Protein AF-A0A960WQP7-F1 (afdb_monomer_lite)

pLDDT: mean 88.57, std 11.86, range [48.47, 97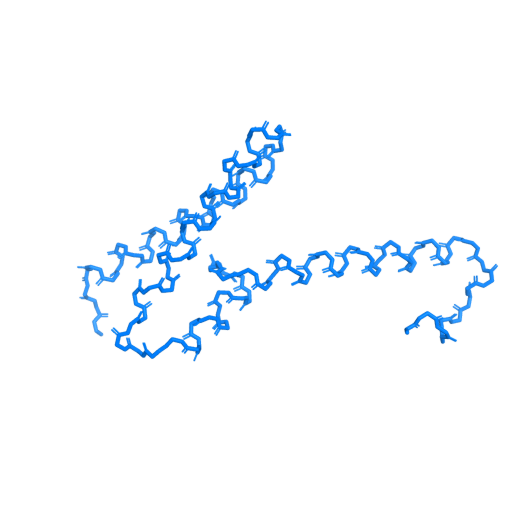.5]

Radius of gyration: 18.48 Å; chains: 1; bounding box: 40×30×51 Å

Secondary structure (DSSP, 8-state):
-GGG-TTTTSHHHHHHHHHHHHHHHHHHHHHTSS-TTSHHHHHHHHHS-GGGTTHHHHHHHHHHHHHHHHHHHTT-HHHHHHHHHHHHHHHHHHHHHTT---

Sequence (102 aa):
LLLFTPGMNNPWVAFFVAQMQWVNIGWAIFNLLPILPLDGGHIFEGFVPDRHRSIVPKVGFILALIIAVLGFVGGSFFMAAMFGMMAHGNW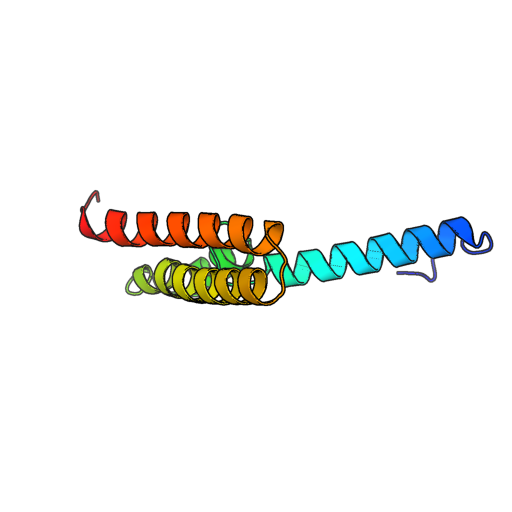QRIQGMGRGTW

Structure (mmCIF, N/CA/C/O backbone):
data_AF-A0A960WQP7-F1
#
_entry.id   AF-A0A960WQP7-F1
#
loop_
_atom_site.group_PDB
_atom_site.id
_atom_site.type_symbol
_atom_site.label_atom_id
_atom_site.label_alt_id
_atom_site.label_comp_id
_atom_site.label_asym_id
_atom_site.label_entity_id
_atom_site.label_seq_id
_atom_site.pdbx_PDB_ins_code
_atom_site.Cartn_x
_atom_site.Cartn_y
_atom_site.Cartn_z
_atom_site.occupancy
_atom_site.B_iso_or_equiv
_atom_site.auth_seq_id
_atom_site.auth_comp_id
_atom_site.auth_asym_id
_atom_site.auth_atom_id
_atom_site.pdbx_PDB_model_num
ATOM 1 N N . LEU A 1 1 ? 1.039 -17.767 -20.732 1.00 55.34 1 LEU A N 1
ATOM 2 C CA . LEU A 1 1 ? 0.517 -16.556 -21.405 1.00 55.34 1 LEU A CA 1
ATOM 3 C C . LEU A 1 1 ? 1.366 -16.129 -22.607 1.00 55.34 1 LEU A C 1
ATOM 5 O O . LEU A 1 1 ? 0.784 -15.820 -23.629 1.00 55.34 1 LEU A O 1
ATOM 9 N N . LEU A 1 2 ? 2.705 -16.172 -22.533 1.00 58.31 2 LEU A N 1
ATOM 10 C CA . LEU A 1 2 ? 3.584 -15.771 -23.647 1.00 58.31 2 LEU A CA 1
ATOM 11 C C . LEU A 1 2 ? 3.526 -16.702 -24.878 1.00 58.31 2 LEU A C 1
ATOM 13 O O . LEU A 1 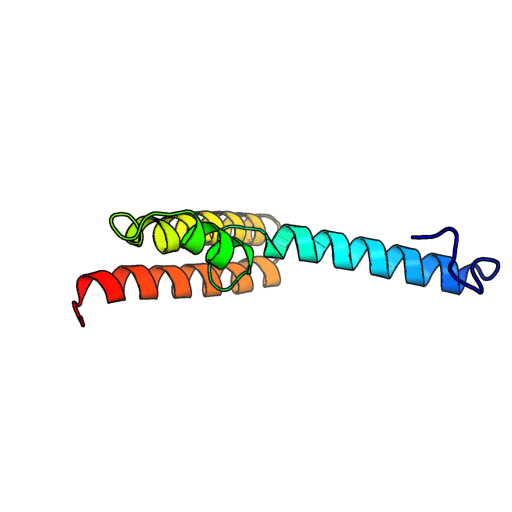2 ? 3.698 -16.242 -25.989 1.00 58.31 2 LEU A O 1
ATOM 17 N N . LEU A 1 3 ? 3.208 -17.990 -24.729 1.00 60.00 3 LEU A N 1
ATOM 18 C CA . LEU A 1 3 ? 3.244 -18.959 -25.842 1.00 60.00 3 LEU A CA 1
ATOM 19 C C . LEU A 1 3 ? 2.219 -18.724 -26.976 1.00 60.00 3 LEU A C 1
ATOM 21 O O . LEU A 1 3 ? 2.307 -19.392 -28.000 1.00 60.00 3 LEU A O 1
ATOM 25 N N . PHE A 1 4 ? 1.263 -17.803 -26.815 1.00 61.12 4 PHE A N 1
ATOM 26 C CA . PHE A 1 4 ? 0.161 -17.598 -27.768 1.00 61.12 4 PHE A CA 1
ATOM 27 C C . PHE A 1 4 ? 0.055 -16.168 -28.309 1.00 61.12 4 PHE A C 1
ATOM 29 O O . PHE A 1 4 ? -0.918 -15.861 -28.993 1.00 61.12 4 PHE A O 1
ATOM 36 N N . THR A 1 5 ? 1.019 -15.286 -28.026 1.00 64.62 5 THR A N 1
ATOM 37 C CA . THR A 1 5 ? 0.949 -13.887 -28.472 1.00 64.62 5 THR A CA 1
ATOM 38 C C . THR A 1 5 ? 1.450 -13.757 -29.918 1.00 64.62 5 THR A C 1
ATOM 40 O O . THR A 1 5 ? 2.648 -13.942 -30.165 1.00 64.62 5 THR A O 1
ATOM 43 N N . PRO A 1 6 ? 0.587 -13.420 -30.898 1.00 66.06 6 PRO A N 1
ATOM 44 C CA . PRO A 1 6 ? 1.023 -13.199 -32.274 1.00 66.06 6 PRO A CA 1
ATOM 45 C C . PRO A 1 6 ? 2.014 -12.028 -32.324 1.00 66.06 6 PRO A C 1
ATOM 47 O O . PRO A 1 6 ? 1.781 -10.990 -31.709 1.00 66.06 6 PRO A O 1
ATOM 50 N N . GLY A 1 7 ? 3.125 -12.179 -33.049 1.00 69.00 7 GLY A N 1
ATOM 51 C CA . GLY A 1 7 ? 4.119 -11.110 -33.210 1.00 69.00 7 GLY A CA 1
ATOM 52 C C . GLY A 1 7 ? 5.288 -11.123 -32.219 1.00 69.00 7 GLY A C 1
ATOM 53 O O . GLY A 1 7 ? 6.107 -10.212 -32.270 1.00 69.00 7 GLY A O 1
ATOM 54 N N . MET A 1 8 ? 5.440 -12.161 -31.385 1.00 67.88 8 MET A N 1
ATOM 55 C CA . MET A 1 8 ? 6.617 -12.333 -30.509 1.00 67.88 8 MET A CA 1
ATOM 56 C C . MET A 1 8 ? 7.966 -12.393 -31.236 1.00 67.88 8 MET A C 1
ATOM 58 O O . MET A 1 8 ? 9.000 -12.133 -30.627 1.00 67.88 8 MET A O 1
ATOM 62 N N . ASN A 1 9 ? 7.960 -12.692 -32.535 1.00 78.31 9 ASN A N 1
ATOM 63 C CA . ASN A 1 9 ? 9.158 -12.623 -33.373 1.00 78.31 9 ASN A CA 1
ATOM 64 C C . ASN A 1 9 ? 9.687 -11.182 -33.505 1.00 78.31 9 ASN A C 1
ATOM 66 O O . ASN A 1 9 ? 10.843 -10.987 -33.870 1.00 78.31 9 ASN A O 1
ATOM 70 N N . ASN A 1 10 ? 8.857 -10.169 -33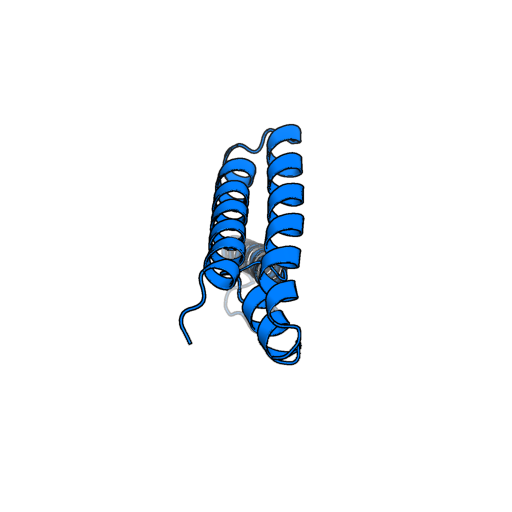.219 1.00 86.12 10 ASN A N 1
ATOM 71 C CA . ASN A 1 10 ? 9.278 -8.777 -33.160 1.00 86.12 10 ASN A CA 1
ATOM 72 C C . ASN A 1 10 ? 9.787 -8.445 -31.740 1.00 86.12 10 ASN A C 1
ATOM 74 O O . ASN A 1 10 ? 9.001 -8.495 -30.785 1.00 86.12 10 ASN A O 1
ATOM 78 N N . PRO A 1 11 ? 11.066 -8.053 -31.583 1.00 85.81 11 PRO A N 1
ATOM 79 C CA . PRO A 1 11 ? 11.665 -7.793 -30.273 1.00 85.81 11 PRO A CA 1
ATOM 80 C C . PRO A 1 11 ? 10.949 -6.683 -29.490 1.00 85.81 11 PRO A C 1
ATOM 82 O O . PRO A 1 11 ? 10.888 -6.741 -28.263 1.00 85.81 11 PRO A O 1
ATOM 85 N N . TRP A 1 12 ? 10.342 -5.710 -30.175 1.00 88.00 12 TRP A N 1
ATOM 86 C CA . TRP A 1 12 ? 9.591 -4.628 -29.535 1.00 88.00 12 TRP A CA 1
ATOM 87 C C . TRP A 1 12 ? 8.273 -5.109 -28.931 1.00 88.00 12 TRP A C 1
ATOM 89 O O . TRP A 1 12 ? 7.916 -4.701 -27.827 1.00 88.00 12 TRP A O 1
ATOM 99 N N . VAL A 1 13 ? 7.572 -6.013 -29.620 1.00 87.75 13 VAL A N 1
ATOM 100 C CA . VAL A 1 13 ? 6.323 -6.609 -29.122 1.00 87.75 13 VAL A CA 1
ATOM 101 C C . VAL A 1 13 ? 6.620 -7.498 -27.919 1.00 87.75 13 VAL A C 1
ATOM 103 O O . VAL A 1 13 ? 5.939 -7.399 -26.901 1.00 87.75 13 VAL A O 1
ATOM 106 N N . ALA A 1 14 ? 7.673 -8.315 -27.999 1.00 85.75 14 ALA A N 1
ATOM 107 C CA . ALA A 1 14 ? 8.102 -9.151 -26.882 1.00 85.75 14 ALA A CA 1
ATOM 108 C C . ALA A 1 14 ? 8.479 -8.309 -25.649 1.00 85.75 14 ALA A C 1
ATOM 110 O O . ALA A 1 14 ? 8.020 -8.605 -24.544 1.00 85.75 14 ALA A O 1
ATOM 111 N N . PHE A 1 15 ? 9.247 -7.229 -25.837 1.00 88.62 15 PHE A N 1
ATOM 112 C CA . PHE A 1 15 ? 9.593 -6.305 -24.756 1.00 88.62 15 PHE A CA 1
ATOM 113 C C . PHE A 1 15 ? 8.348 -5.653 -24.145 1.00 88.62 15 PHE A C 1
ATOM 115 O O . PHE A 1 15 ? 8.180 -5.679 -22.928 1.00 88.62 15 PHE A O 1
ATOM 122 N N . PHE A 1 16 ? 7.446 -5.125 -24.974 1.00 90.12 16 PHE A N 1
ATOM 123 C CA . PHE A 1 16 ? 6.213 -4.490 -24.511 1.00 90.12 16 PHE A CA 1
ATOM 124 C C . PHE A 1 16 ? 5.347 -5.442 -23.674 1.00 90.12 16 PHE A C 1
ATOM 126 O O . PHE A 1 16 ? 4.917 -5.084 -22.578 1.00 90.12 16 PHE A O 1
ATOM 133 N N . VAL A 1 17 ? 5.134 -6.672 -24.150 1.00 89.25 17 VAL A N 1
ATOM 134 C CA . VAL A 1 17 ? 4.342 -7.682 -23.431 1.00 89.25 17 VAL A CA 1
ATOM 135 C C . VAL A 1 17 ? 5.015 -8.071 -22.115 1.00 89.25 17 VAL A C 1
ATOM 137 O O . VAL A 1 17 ? 4.334 -8.183 -21.096 1.00 89.25 17 VAL A O 1
ATOM 140 N N . ALA A 1 18 ? 6.343 -8.221 -22.103 1.00 87.69 18 ALA A N 1
ATOM 141 C CA . ALA A 1 18 ? 7.088 -8.500 -20.879 1.00 87.69 18 ALA A CA 1
ATOM 142 C C . ALA A 1 18 ? 6.948 -7.363 -19.852 1.00 87.69 18 ALA A C 1
ATOM 144 O O . ALA A 1 18 ? 6.684 -7.631 -18.679 1.00 87.69 18 ALA A O 1
ATOM 145 N N . GLN A 1 19 ? 7.053 -6.101 -20.287 1.00 91.25 19 GLN A N 1
ATOM 146 C CA . GLN A 1 19 ? 6.855 -4.938 -19.416 1.00 91.25 19 GLN A CA 1
ATOM 147 C C . GLN A 1 19 ? 5.419 -4.859 -18.890 1.00 91.25 19 GLN A C 1
ATOM 149 O O . GLN A 1 19 ? 5.216 -4.689 -17.690 1.00 91.25 19 GLN A O 1
ATOM 154 N N . MET A 1 20 ? 4.417 -5.045 -19.754 1.00 90.94 20 MET A N 1
ATOM 155 C CA . MET A 1 20 ? 3.008 -5.079 -19.349 1.00 90.94 20 MET A CA 1
ATOM 156 C C . MET A 1 20 ? 2.754 -6.172 -18.312 1.00 90.94 20 MET A C 1
ATOM 158 O O . MET A 1 20 ? 2.110 -5.911 -17.298 1.00 90.94 20 MET A O 1
ATOM 162 N N . GLN A 1 21 ? 3.269 -7.381 -18.535 1.00 90.88 21 GLN A N 1
ATOM 163 C CA . GLN A 1 21 ? 3.107 -8.488 -17.598 1.00 90.88 21 GLN A CA 1
ATOM 164 C C . GLN A 1 21 ? 3.761 -8.168 -16.248 1.00 90.88 21 GLN A C 1
ATOM 166 O O . GLN A 1 21 ? 3.128 -8.349 -15.210 1.00 90.88 21 GLN A O 1
ATOM 171 N N . TRP A 1 22 ? 4.994 -7.655 -16.255 1.00 90.06 22 TRP A N 1
ATOM 172 C CA . TRP A 1 22 ? 5.708 -7.281 -15.034 1.00 90.06 22 TRP A CA 1
ATOM 173 C C . TRP A 1 22 ? 4.960 -6.211 -14.230 1.00 90.06 22 TRP A C 1
ATOM 175 O O . TRP A 1 22 ? 4.715 -6.389 -13.037 1.00 90.06 22 TRP A O 1
ATOM 185 N N . VAL A 1 23 ? 4.533 -5.136 -14.897 1.00 93.81 23 VAL A N 1
ATOM 186 C CA . VAL A 1 23 ? 3.812 -4.025 -14.264 1.00 93.81 23 VAL A CA 1
ATOM 187 C C . VAL A 1 23 ? 2.470 -4.491 -13.696 1.00 93.81 23 VAL A C 1
ATOM 189 O O . VAL A 1 23 ? 2.160 -4.174 -12.551 1.00 93.81 23 VAL A O 1
ATOM 192 N N . ASN A 1 24 ? 1.694 -5.286 -14.441 1.00 93.44 24 ASN A N 1
ATOM 193 C CA . ASN A 1 24 ? 0.400 -5.788 -13.964 1.00 93.44 24 ASN A CA 1
ATOM 194 C C . ASN A 1 24 ? 0.541 -6.738 -12.771 1.00 93.44 24 ASN A C 1
ATOM 196 O O . ASN A 1 24 ? -0.231 -6.629 -11.825 1.00 93.44 24 ASN A O 1
ATOM 200 N N . ILE A 1 25 ? 1.526 -7.642 -12.783 1.00 93.50 25 ILE A N 1
ATOM 201 C CA . ILE A 1 25 ? 1.773 -8.538 -11.643 1.00 93.50 25 ILE A CA 1
ATOM 202 C C . ILE A 1 25 ? 2.194 -7.724 -10.416 1.00 93.50 25 ILE A C 1
ATOM 204 O O . ILE A 1 25 ? 1.677 -7.960 -9.325 1.00 93.50 25 ILE A O 1
ATOM 208 N N . GLY A 1 26 ? 3.077 -6.736 -10.596 1.00 92.94 26 GLY A N 1
ATOM 209 C CA . GLY A 1 26 ? 3.464 -5.819 -9.526 1.00 92.94 26 GLY A CA 1
ATOM 210 C C . GLY A 1 26 ? 2.249 -5.122 -8.910 1.00 92.94 26 GLY A C 1
ATOM 211 O O . GLY A 1 26 ? 2.031 -5.219 -7.704 1.00 92.94 26 GLY A O 1
ATOM 212 N N . TRP A 1 27 ? 1.409 -4.491 -9.735 1.00 93.06 27 TRP A N 1
ATOM 213 C CA . TRP A 1 27 ? 0.186 -3.828 -9.269 1.00 93.06 27 TRP A CA 1
ATOM 214 C C . TRP A 1 27 ? -0.818 -4.784 -8.629 1.00 93.06 27 TRP A C 1
ATOM 216 O O . TRP A 1 27 ? -1.422 -4.425 -7.623 1.00 93.06 27 TRP A O 1
ATOM 226 N N . ALA A 1 28 ? -0.970 -6.001 -9.153 1.00 94.00 28 ALA A N 1
ATOM 227 C CA . ALA A 1 28 ? -1.841 -7.009 -8.560 1.00 94.00 28 ALA A CA 1
ATOM 228 C C . ALA A 1 28 ? -1.395 -7.370 -7.135 1.00 94.00 28 ALA A C 1
ATOM 230 O O . ALA A 1 28 ? -2.227 -7.444 -6.235 1.00 94.00 28 ALA A O 1
ATOM 231 N N . ILE A 1 29 ? -0.087 -7.524 -6.900 1.00 94.19 29 ILE A N 1
ATOM 232 C CA . ILE A 1 29 ? 0.456 -7.778 -5.556 1.00 94.19 29 ILE A CA 1
ATOM 233 C C . ILE A 1 29 ? 0.183 -6.590 -4.627 1.00 94.19 29 ILE A C 1
ATOM 235 O O . ILE A 1 29 ? -0.276 -6.791 -3.504 1.00 94.19 29 ILE A O 1
ATOM 239 N N . PHE A 1 30 ? 0.414 -5.356 -5.091 1.00 92.38 30 PHE A N 1
ATOM 240 C CA . PHE A 1 30 ? 0.105 -4.161 -4.299 1.00 92.38 30 PHE A CA 1
ATOM 241 C C . PHE A 1 30 ? -1.386 -4.067 -3.959 1.00 92.38 30 PHE A C 1
ATOM 243 O O . PHE A 1 30 ? -1.724 -3.780 -2.814 1.00 92.38 30 PHE A O 1
ATOM 250 N N . ASN A 1 31 ? -2.275 -4.367 -4.908 1.00 94.06 31 ASN A N 1
ATOM 251 C CA . ASN A 1 31 ? -3.720 -4.343 -4.686 1.00 94.06 31 ASN A CA 1
ATOM 252 C C . ASN A 1 31 ? -4.203 -5.412 -3.705 1.00 94.06 31 ASN A C 1
ATOM 254 O O . ASN A 1 31 ? -5.255 -5.226 -3.111 1.00 94.06 31 ASN A O 1
ATOM 258 N N . LEU A 1 32 ? -3.450 -6.490 -3.483 1.00 94.75 32 LEU A N 1
ATOM 259 C CA . LEU A 1 32 ? -3.791 -7.529 -2.506 1.00 94.75 32 LEU A CA 1
ATOM 260 C C . LEU A 1 32 ? -3.365 -7.193 -1.069 1.00 94.75 32 LEU A C 1
ATOM 262 O O . LEU A 1 32 ? -3.660 -7.962 -0.151 1.00 94.75 32 LEU A O 1
ATOM 266 N N . LEU A 1 33 ? -2.704 -6.056 -0.837 1.00 95.56 33 LEU A N 1
ATOM 267 C CA . LEU A 1 33 ? -2.393 -5.608 0.519 1.00 95.56 33 LEU A CA 1
ATOM 268 C C . LEU A 1 33 ? -3.689 -5.318 1.299 1.00 95.56 33 LEU A C 1
ATOM 270 O O . LEU A 1 33 ? -4.599 -4.691 0.750 1.00 95.56 33 LEU A O 1
ATOM 274 N N . PRO A 1 34 ? -3.787 -5.706 2.587 1.00 94.94 34 PRO A N 1
ATOM 275 C CA . PRO A 1 34 ? -4.987 -5.504 3.397 1.00 94.94 34 PRO A CA 1
ATOM 276 C C . PRO A 1 34 ? -5.086 -4.053 3.901 1.00 94.94 34 PRO A C 1
ATOM 278 O O . PRO A 1 34 ? -5.056 -3.776 5.098 1.00 94.94 34 PRO A O 1
ATOM 281 N N . ILE A 1 35 ? -5.171 -3.112 2.959 1.00 95.81 35 ILE A N 1
ATOM 282 C CA . ILE A 1 35 ? -5.246 -1.664 3.161 1.00 95.81 35 ILE A CA 1
ATOM 283 C C . ILE A 1 35 ? -6.459 -1.157 2.392 1.00 95.81 35 ILE A C 1
ATOM 285 O O . ILE A 1 35 ? -6.537 -1.335 1.186 1.00 95.81 35 ILE A O 1
ATOM 289 N N . LEU A 1 36 ? -7.398 -0.476 3.043 1.00 93.56 36 LEU A N 1
ATOM 290 C CA . LEU A 1 36 ? -8.504 0.164 2.323 1.00 93.56 36 LEU A CA 1
ATOM 291 C C . LEU A 1 36 ? -7.998 1.453 1.647 1.00 93.56 36 LEU A C 1
ATOM 293 O O . LEU A 1 36 ? -7.263 2.202 2.295 1.00 93.56 36 LEU A O 1
ATOM 297 N N . PRO A 1 37 ? -8.373 1.766 0.393 1.00 91.75 37 PRO A N 1
ATOM 298 C CA . PRO A 1 37 ? -9.424 1.154 -0.431 1.00 91.75 37 PRO A CA 1
ATOM 299 C C . PRO A 1 37 ? -8.937 0.071 -1.420 1.00 91.75 37 PRO A C 1
ATOM 301 O O . PRO A 1 37 ? -9.621 -0.181 -2.404 1.00 91.75 37 PRO A O 1
ATOM 304 N N . LEU A 1 38 ? -7.760 -0.531 -1.220 1.00 95.00 38 LEU A N 1
ATOM 305 C CA . LEU A 1 38 ? -7.264 -1.595 -2.102 1.00 95.00 38 LEU A CA 1
ATOM 306 C C . LEU A 1 38 ? -8.145 -2.848 -1.998 1.00 95.00 38 LEU A C 1
ATOM 308 O O . LEU A 1 38 ? -8.754 -3.111 -0.954 1.00 95.00 38 LEU A O 1
ATOM 312 N N . ASP A 1 39 ? -8.156 -3.653 -3.062 1.00 95.31 39 ASP A N 1
ATOM 313 C CA . ASP A 1 39 ? -8.962 -4.877 -3.150 1.00 95.31 39 ASP A CA 1
ATOM 314 C C . ASP A 1 39 ? -8.664 -5.849 -1.999 1.00 95.31 39 ASP A C 1
ATOM 316 O O . ASP A 1 39 ? -9.574 -6.424 -1.408 1.00 95.31 39 ASP A O 1
ATOM 320 N N . GLY A 1 40 ? -7.399 -5.972 -1.597 1.00 93.75 40 GLY A N 1
ATOM 321 C CA . GLY A 1 40 ? -6.952 -6.778 -0.464 1.00 93.75 40 GLY A CA 1
ATOM 322 C C . GLY A 1 40 ? -7.537 -6.322 0.870 1.00 93.75 40 GLY A C 1
ATOM 323 O O . GLY A 1 40 ? -7.799 -7.150 1.741 1.00 93.75 40 GLY A O 1
ATOM 324 N N . GLY A 1 41 ? -7.806 -5.022 1.028 1.00 94.31 41 GLY A N 1
ATOM 325 C CA . GLY A 1 41 ? -8.519 -4.480 2.183 1.00 94.31 41 GLY A CA 1
ATOM 326 C C . GLY A 1 41 ? -9.973 -4.950 2.231 1.00 94.31 41 GLY A C 1
ATOM 327 O O . GLY A 1 41 ? -10.448 -5.341 3.295 1.00 94.31 41 GLY A O 1
ATOM 328 N N . HIS A 1 42 ? -10.654 -4.977 1.084 1.00 94.19 42 HIS A N 1
ATOM 329 C CA . HIS A 1 42 ? -12.023 -5.491 0.964 1.00 94.19 42 HIS A CA 1
ATOM 330 C C . HIS A 1 42 ? -12.100 -7.013 1.110 1.00 94.19 42 HIS A C 1
ATOM 332 O O . HIS A 1 42 ? -13.016 -7.530 1.747 1.00 94.19 42 HIS A O 1
ATOM 338 N N . ILE A 1 43 ? -11.109 -7.736 0.586 1.00 94.69 43 ILE A N 1
ATOM 339 C CA . ILE A 1 43 ? -10.972 -9.180 0.797 1.00 94.69 43 ILE A CA 1
ATOM 340 C C . ILE A 1 43 ? -10.795 -9.463 2.291 1.00 94.69 43 ILE A C 1
ATOM 342 O O . ILE A 1 43 ? -11.519 -10.282 2.853 1.00 94.69 43 ILE A O 1
ATOM 346 N N . PHE A 1 44 ? -9.879 -8.753 2.956 1.00 94.56 44 PHE A N 1
ATOM 347 C CA . PHE A 1 44 ? -9.669 -8.894 4.395 1.00 94.56 44 PHE A CA 1
ATOM 348 C C . PHE A 1 44 ? -10.934 -8.557 5.193 1.00 94.56 44 PHE A C 1
ATOM 350 O O . PHE A 1 44 ? -11.266 -9.272 6.134 1.00 94.56 44 PHE A O 1
ATOM 357 N N . GLU A 1 45 ? -11.679 -7.527 4.786 1.00 92.56 45 GLU A N 1
ATOM 358 C CA . GLU A 1 45 ? -12.975 -7.191 5.377 1.00 92.56 45 GLU A CA 1
ATOM 359 C C . GLU A 1 45 ? -13.984 -8.341 5.286 1.00 92.56 45 GLU A C 1
ATOM 361 O O . GLU A 1 45 ? -14.648 -8.630 6.276 1.00 92.56 45 GLU A O 1
ATOM 366 N N . GLY A 1 46 ? -14.058 -9.030 4.143 1.00 91.44 46 GLY A N 1
ATOM 367 C CA . GLY A 1 46 ? -14.940 -10.187 3.959 1.00 91.44 46 GLY A CA 1
ATOM 368 C C . GLY A 1 46 ? -14.533 -11.428 4.762 1.00 91.44 46 GLY A C 1
ATOM 369 O O . GLY A 1 46 ? -15.389 -12.242 5.101 1.00 91.44 46 GLY A O 1
ATOM 370 N N . PHE A 1 47 ? -13.247 -11.579 5.093 1.00 93.50 47 PHE A N 1
ATOM 371 C CA . PHE A 1 47 ? -12.758 -12.680 5.935 1.00 93.50 47 PHE A CA 1
ATOM 372 C C . PHE A 1 47 ? -12.935 -12.427 7.437 1.00 93.50 47 PHE A C 1
ATOM 374 O O . PHE A 1 47 ? -12.950 -13.377 8.224 1.00 93.50 47 PHE A O 1
ATOM 381 N N . VAL A 1 48 ? -13.040 -11.166 7.857 1.00 92.44 48 VAL A N 1
ATOM 382 C CA . VAL A 1 48 ? -13.175 -10.802 9.268 1.00 92.44 48 VAL A CA 1
ATOM 383 C C . VAL A 1 48 ? -14.652 -10.848 9.686 1.00 92.44 48 VAL A C 1
ATOM 385 O O . VAL A 1 48 ? -15.473 -10.158 9.087 1.00 92.44 48 VAL A O 1
ATOM 388 N N . PRO A 1 49 ? -15.017 -11.582 10.757 1.00 89.69 49 PRO A N 1
ATOM 389 C CA . PRO A 1 49 ? -16.383 -11.573 11.279 1.00 89.69 49 PRO A CA 1
ATOM 390 C C . PRO A 1 49 ? -16.822 -10.169 11.710 1.00 89.69 49 PRO A C 1
ATOM 392 O O . PRO A 1 49 ? -16.026 -9.432 12.297 1.00 89.69 49 PRO A O 1
ATOM 395 N N . ASP A 1 50 ? -18.106 -9.832 11.545 1.00 86.62 50 ASP A N 1
ATOM 396 C CA . ASP A 1 50 ? -18.642 -8.490 11.845 1.00 86.62 50 ASP A CA 1
ATOM 397 C C . ASP A 1 50 ? -18.294 -7.986 13.256 1.00 86.62 50 ASP A C 1
ATOM 399 O O . ASP A 1 50 ? -17.971 -6.813 13.447 1.00 86.62 50 ASP A O 1
ATOM 403 N N . ARG A 1 51 ? -18.246 -8.890 14.246 1.00 86.38 51 ARG A N 1
ATOM 404 C CA . ARG A 1 51 ? -17.846 -8.581 15.632 1.00 86.38 51 ARG A CA 1
ATOM 405 C C . ARG A 1 51 ? -16.456 -7.939 15.737 1.00 86.38 51 ARG A C 1
ATOM 407 O O . ARG A 1 51 ? -16.189 -7.188 16.673 1.00 86.38 51 ARG A O 1
ATOM 414 N N . HIS A 1 52 ? -15.569 -8.236 14.792 1.00 88.56 52 HIS A N 1
ATOM 415 C CA . HIS A 1 52 ? -14.181 -7.786 14.764 1.00 88.56 52 HIS A CA 1
ATOM 416 C C . HIS A 1 52 ? -13.882 -6.823 13.615 1.00 88.56 52 HIS A C 1
ATOM 418 O O . HIS A 1 52 ? -12.722 -6.475 13.419 1.00 88.56 52 HIS A O 1
ATOM 424 N N . ARG A 1 53 ? -14.895 -6.314 12.903 1.00 87.00 53 ARG A N 1
ATOM 425 C CA . ARG A 1 53 ? -14.720 -5.452 11.718 1.00 87.00 53 ARG A CA 1
ATOM 426 C C . ARG A 1 53 ? -13.885 -4.191 11.971 1.00 87.00 53 ARG A C 1
ATOM 428 O O . ARG A 1 53 ? -13.239 -3.675 11.065 1.00 87.00 53 ARG A O 1
ATOM 435 N N . SER A 1 54 ? -13.796 -3.745 13.227 1.00 88.69 54 SER A N 1
ATOM 436 C CA . SER A 1 54 ? -12.905 -2.650 13.636 1.00 88.69 54 SER A CA 1
ATOM 437 C C . SER A 1 54 ? -11.406 -2.940 13.471 1.00 88.69 54 SER A C 1
ATOM 439 O O . SER A 1 54 ? -10.609 -2.001 13.496 1.00 88.69 54 SER A O 1
ATOM 441 N N . ILE A 1 55 ? -10.997 -4.203 13.295 1.00 92.69 55 ILE A N 1
ATOM 442 C CA . ILE A 1 55 ? -9.599 -4.580 13.038 1.00 92.69 55 ILE A CA 1
ATOM 443 C C . ILE A 1 55 ? -9.160 -4.232 11.613 1.00 92.69 55 ILE A C 1
ATOM 445 O O . ILE A 1 55 ? -7.996 -3.904 11.402 1.00 92.69 55 ILE A O 1
ATOM 449 N N . VAL A 1 56 ? -10.089 -4.237 10.654 1.00 93.81 56 VAL A N 1
ATOM 450 C CA . VAL A 1 56 ? -9.818 -4.033 9.224 1.00 93.81 56 VAL A CA 1
ATOM 451 C C . VAL A 1 56 ? -9.145 -2.682 8.965 1.00 93.81 56 VAL A C 1
ATOM 453 O O . VAL A 1 56 ? -8.014 -2.673 8.473 1.00 93.81 56 VAL A O 1
ATOM 456 N N . PRO A 1 57 ? -9.734 -1.532 9.357 1.00 93.88 57 PRO A N 1
ATOM 457 C CA . PRO A 1 57 ? -9.079 -0.249 9.132 1.00 93.88 57 PRO A CA 1
ATOM 458 C C . PRO A 1 57 ? -7.852 -0.045 10.034 1.00 93.88 57 PRO A C 1
ATOM 460 O O . PRO A 1 57 ? -6.969 0.727 9.682 1.00 93.88 57 PRO A O 1
ATOM 463 N N . LYS A 1 58 ? -7.732 -0.747 11.172 1.00 94.75 58 LYS A N 1
ATOM 464 C CA . LYS A 1 58 ? -6.524 -0.685 12.019 1.00 94.75 58 LYS A CA 1
ATOM 465 C C . LYS A 1 58 ? -5.325 -1.333 11.333 1.00 94.75 58 LYS A C 1
ATOM 467 O O . LYS A 1 58 ? -4.256 -0.731 11.287 1.00 94.75 58 LYS A O 1
ATOM 472 N N . VAL A 1 59 ? -5.515 -2.527 10.773 1.00 95.50 59 VAL A N 1
ATOM 473 C CA . VAL A 1 59 ? -4.484 -3.233 9.999 1.00 95.50 59 VAL A CA 1
ATOM 474 C C . VAL A 1 59 ? -4.103 -2.416 8.768 1.00 95.50 59 VAL A C 1
ATOM 476 O O . VAL A 1 59 ? -2.916 -2.168 8.550 1.00 95.50 59 VAL A O 1
ATOM 479 N N . GLY A 1 60 ? -5.100 -1.910 8.034 1.00 95.50 60 GLY A N 1
ATOM 480 C CA . GLY A 1 60 ? -4.870 -1.059 6.869 1.00 95.50 60 GLY A CA 1
ATOM 481 C C . GLY A 1 60 ? -4.110 0.225 7.200 1.00 95.50 60 GLY A C 1
ATOM 482 O O . GLY A 1 60 ? -3.178 0.583 6.484 1.00 95.50 60 GLY A O 1
ATOM 483 N N . PHE A 1 61 ? -4.439 0.884 8.315 1.00 96.69 61 PHE A N 1
ATOM 484 C CA . PHE A 1 61 ? -3.713 2.060 8.798 1.00 96.69 61 PHE A CA 1
ATOM 485 C C . PHE A 1 61 ? -2.244 1.751 9.096 1.00 96.69 61 PHE A C 1
ATOM 487 O O . PHE A 1 61 ? -1.365 2.449 8.595 1.00 96.69 61 PHE A O 1
ATOM 494 N N . ILE A 1 62 ? -1.977 0.708 9.890 1.00 97.00 62 ILE A N 1
ATOM 495 C CA . ILE A 1 62 ? -0.615 0.351 10.309 1.00 97.00 62 ILE A CA 1
ATOM 496 C C . ILE A 1 62 ? 0.241 -0.004 9.091 1.00 97.00 62 ILE A C 1
ATOM 498 O O . ILE A 1 62 ? 1.345 0.516 8.946 1.00 97.00 62 ILE A O 1
ATOM 502 N N . LEU A 1 63 ? -0.273 -0.844 8.189 1.00 96.69 63 LEU A N 1
ATOM 503 C CA . LEU A 1 63 ? 0.460 -1.242 6.988 1.00 96.69 63 LEU A CA 1
ATOM 504 C C . LEU A 1 63 ? 0.711 -0.063 6.047 1.00 96.69 63 LEU A C 1
ATOM 506 O O . LEU A 1 63 ? 1.838 0.115 5.589 1.00 96.69 63 LEU A O 1
ATOM 510 N N . ALA A 1 64 ? -0.301 0.771 5.796 1.00 96.44 64 ALA A N 1
ATOM 511 C CA . ALA A 1 64 ? -0.134 1.960 4.967 1.00 96.44 64 ALA A CA 1
ATOM 512 C C . ALA A 1 64 ? 0.884 2.937 5.572 1.00 96.44 64 ALA A C 1
ATOM 514 O O . ALA A 1 64 ? 1.717 3.478 4.849 1.00 96.44 64 ALA A O 1
ATOM 515 N N . LEU A 1 65 ? 0.879 3.117 6.896 1.00 97.50 65 LEU A N 1
ATOM 516 C CA . LEU A 1 65 ? 1.848 3.968 7.582 1.00 97.50 65 LEU A CA 1
ATOM 517 C C . LEU A 1 65 ? 3.278 3.426 7.453 1.00 97.50 65 LEU A C 1
ATOM 519 O O . LEU A 1 65 ? 4.188 4.194 7.146 1.00 97.50 65 LEU A O 1
ATOM 523 N N . ILE A 1 66 ? 3.481 2.115 7.630 1.00 97.44 66 ILE A N 1
ATOM 524 C CA . ILE A 1 66 ? 4.794 1.476 7.445 1.00 97.44 66 ILE A CA 1
ATOM 525 C C . ILE A 1 66 ? 5.299 1.714 6.019 1.00 97.44 66 ILE A C 1
ATOM 527 O O . ILE A 1 66 ? 6.429 2.164 5.838 1.00 97.44 66 ILE A O 1
ATOM 531 N N . ILE A 1 67 ? 4.463 1.471 5.007 1.00 96.31 67 ILE A N 1
ATOM 532 C CA . ILE A 1 67 ? 4.855 1.657 3.604 1.00 96.31 67 ILE A CA 1
ATOM 533 C C . ILE A 1 67 ? 5.133 3.134 3.302 1.00 96.31 67 ILE A C 1
ATOM 535 O O . ILE A 1 67 ? 6.095 3.437 2.599 1.00 96.31 67 ILE A O 1
ATOM 539 N N . ALA A 1 68 ? 4.353 4.061 3.862 1.00 96.88 68 ALA A N 1
ATOM 540 C CA . ALA A 1 68 ? 4.591 5.492 3.702 1.00 96.88 68 ALA A CA 1
ATOM 541 C C . ALA A 1 68 ? 5.957 5.912 4.273 1.00 96.88 68 ALA A C 1
ATOM 543 O O . ALA A 1 68 ? 6.706 6.634 3.613 1.00 96.88 68 ALA A O 1
ATOM 544 N N . VAL A 1 69 ? 6.311 5.417 5.466 1.00 97.44 69 VAL A N 1
ATOM 545 C CA . VAL A 1 69 ? 7.616 5.671 6.099 1.00 97.44 69 VAL A CA 1
ATOM 546 C C . VAL A 1 69 ? 8.750 5.060 5.279 1.00 97.44 69 VAL A C 1
ATOM 548 O O . VAL A 1 69 ? 9.742 5.738 5.021 1.00 97.44 69 VAL A O 1
ATOM 551 N N . LEU A 1 70 ? 8.601 3.816 4.814 1.00 96.75 70 LEU A N 1
ATOM 552 C CA . LEU A 1 70 ? 9.593 3.173 3.946 1.00 96.75 70 LEU A CA 1
ATOM 553 C C . LEU A 1 70 ? 9.777 3.942 2.631 1.00 96.75 70 LEU A C 1
ATOM 555 O O . LEU A 1 70 ? 10.909 4.149 2.199 1.00 96.75 70 LEU A O 1
ATOM 559 N N . GLY A 1 71 ? 8.684 4.413 2.024 1.00 95.88 71 GLY A N 1
ATOM 560 C CA . GLY A 1 71 ? 8.718 5.254 0.829 1.00 95.88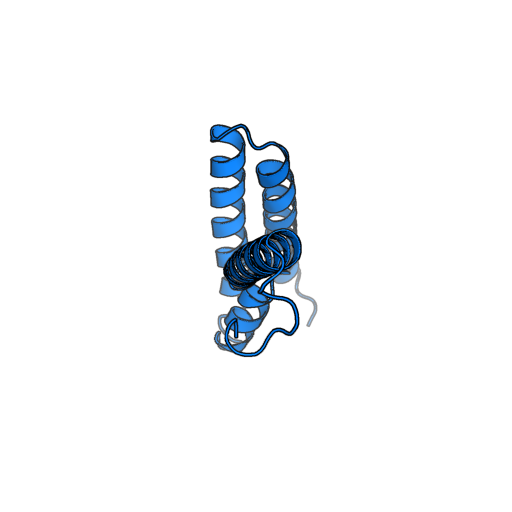 71 GLY A CA 1
ATOM 561 C C . GLY A 1 71 ? 9.460 6.567 1.070 1.00 95.88 71 GLY A C 1
ATOM 562 O O . GLY A 1 71 ? 10.279 6.966 0.246 1.00 95.88 71 GLY A O 1
ATOM 563 N N . PHE A 1 72 ? 9.237 7.201 2.223 1.00 96.25 72 PHE A N 1
ATOM 564 C CA . PHE A 1 72 ? 9.917 8.438 2.601 1.00 96.25 72 PHE A CA 1
ATOM 565 C C . PHE A 1 72 ? 11.421 8.227 2.818 1.00 96.25 72 PHE A C 1
ATOM 567 O O . PHE A 1 72 ? 12.229 8.949 2.238 1.00 96.25 72 PHE A O 1
ATOM 574 N N . VAL A 1 73 ? 11.804 7.200 3.587 1.00 96.81 73 VAL A N 1
ATOM 575 C CA . VAL A 1 73 ? 13.215 6.853 3.846 1.00 96.81 73 VAL A CA 1
ATOM 576 C C . VAL A 1 73 ? 13.931 6.429 2.560 1.00 96.81 73 VAL A C 1
ATOM 578 O O . VAL A 1 73 ? 15.093 6.770 2.361 1.00 96.81 73 VAL A O 1
ATOM 581 N N . GLY A 1 74 ? 13.235 5.735 1.657 1.00 95.00 74 GLY A N 1
ATOM 582 C CA . GLY A 1 74 ? 13.751 5.350 0.342 1.00 95.00 74 GLY A CA 1
ATOM 583 C C . GLY A 1 74 ? 13.806 6.485 -0.690 1.00 95.00 74 GLY A C 1
ATOM 584 O O . GLY A 1 74 ? 14.187 6.233 -1.829 1.00 95.00 74 GLY A O 1
ATOM 585 N N . GLY A 1 75 ? 13.404 7.713 -0.338 1.00 95.69 75 GLY A N 1
ATOM 586 C CA . GLY A 1 75 ? 13.411 8.873 -1.240 1.00 95.69 75 GLY A CA 1
ATOM 587 C C . GLY A 1 75 ? 12.262 8.914 -2.258 1.00 95.69 75 GLY A C 1
ATOM 588 O O . GLY A 1 75 ? 12.222 9.795 -3.116 1.00 95.69 75 GLY A O 1
ATOM 589 N N . SER A 1 76 ? 11.296 7.997 -2.170 1.00 95.31 76 SER A N 1
ATOM 590 C CA . SER A 1 76 ? 10.113 7.968 -3.032 1.00 95.31 76 SER A CA 1
ATOM 591 C C . SER A 1 76 ? 8.986 8.804 -2.429 1.00 95.31 76 SER A C 1
ATOM 593 O O . SER A 1 76 ? 8.083 8.296 -1.757 1.00 95.31 76 SER A O 1
ATOM 595 N N . PHE A 1 77 ? 9.018 10.111 -2.705 1.00 94.75 77 PHE A N 1
ATOM 596 C CA . PHE A 1 77 ? 7.971 11.040 -2.266 1.00 94.75 77 PHE A CA 1
ATOM 597 C C . PHE A 1 77 ? 6.573 10.595 -2.719 1.00 94.75 77 PHE A C 1
ATOM 599 O O . PHE A 1 77 ? 5.618 10.673 -1.950 1.00 94.75 77 PHE A O 1
ATOM 606 N N . PHE A 1 78 ? 6.455 10.071 -3.943 1.00 95.00 78 PHE A N 1
ATOM 607 C CA . PHE A 1 78 ? 5.183 9.583 -4.474 1.00 95.00 78 PHE A CA 1
ATOM 608 C C . PHE A 1 78 ? 4.606 8.433 -3.634 1.00 95.00 78 PHE A C 1
ATOM 610 O O . PHE A 1 78 ? 3.440 8.492 -3.246 1.00 95.00 78 PHE A O 1
ATOM 617 N N . MET A 1 79 ? 5.416 7.420 -3.296 1.00 93.94 79 MET A N 1
ATOM 618 C CA . MET A 1 79 ? 4.957 6.320 -2.436 1.00 93.94 79 MET A CA 1
ATOM 619 C C . MET A 1 79 ? 4.596 6.818 -1.037 1.00 93.94 79 MET A C 1
ATOM 621 O O . MET A 1 79 ? 3.549 6.441 -0.512 1.00 93.94 79 MET A O 1
ATOM 625 N N . ALA A 1 80 ? 5.429 7.689 -0.461 1.00 96.19 80 ALA A N 1
ATOM 626 C CA . ALA A 1 80 ? 5.180 8.267 0.855 1.00 96.19 80 ALA A CA 1
ATOM 627 C C . ALA A 1 80 ? 3.835 9.007 0.905 1.00 96.19 80 ALA A C 1
ATOM 629 O O . ALA A 1 80 ? 3.022 8.765 1.796 1.00 96.19 80 ALA A O 1
ATOM 630 N N . ALA A 1 81 ? 3.570 9.860 -0.087 1.00 97.12 81 ALA A N 1
ATOM 631 C CA . ALA A 1 81 ? 2.330 10.619 -0.178 1.00 97.12 81 ALA A CA 1
ATOM 632 C C . ALA A 1 81 ? 1.115 9.709 -0.415 1.00 97.12 81 ALA A C 1
ATOM 634 O O . ALA A 1 81 ? 0.107 9.832 0.281 1.00 97.12 81 ALA A O 1
ATOM 635 N N . MET A 1 82 ? 1.211 8.768 -1.360 1.00 95.81 82 MET A N 1
ATOM 636 C CA . MET A 1 82 ? 0.107 7.873 -1.714 1.00 95.81 82 MET A CA 1
ATOM 637 C C . MET A 1 82 ? -0.323 7.004 -0.526 1.00 95.81 8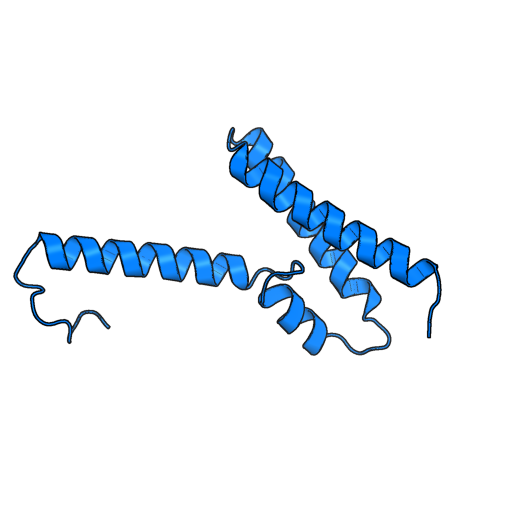2 MET A C 1
ATOM 639 O O . MET A 1 82 ? -1.496 7.006 -0.145 1.00 95.81 82 MET A O 1
ATOM 643 N N . PHE A 1 83 ? 0.624 6.308 0.106 1.00 96.12 83 PHE A N 1
ATOM 644 C CA . PHE A 1 83 ? 0.322 5.459 1.258 1.00 96.12 83 PHE A CA 1
ATOM 645 C C . PHE A 1 83 ? 0.017 6.275 2.519 1.00 96.12 83 PHE A C 1
ATOM 647 O O . PHE A 1 83 ? -0.805 5.850 3.327 1.00 96.12 83 PHE A O 1
ATOM 654 N N . GLY A 1 84 ? 0.577 7.480 2.659 1.00 96.88 84 GLY A N 1
ATOM 655 C CA . GLY A 1 84 ? 0.208 8.413 3.724 1.00 96.88 84 GLY A CA 1
ATOM 656 C C . GLY A 1 84 ? -1.264 8.833 3.647 1.00 96.88 84 GLY A C 1
ATOM 657 O O . GLY A 1 84 ? -1.969 8.819 4.658 1.00 96.88 84 GLY A O 1
ATOM 658 N N . MET A 1 85 ? -1.771 9.120 2.442 1.00 96.62 85 MET A N 1
ATOM 659 C CA . MET A 1 85 ? -3.195 9.407 2.231 1.00 96.62 85 MET A CA 1
ATOM 660 C C . MET A 1 85 ? -4.082 8.190 2.521 1.00 96.62 85 MET A C 1
ATOM 662 O O . MET A 1 85 ? -5.128 8.334 3.156 1.00 96.62 85 MET A O 1
ATOM 666 N N . MET A 1 86 ? -3.665 6.984 2.119 1.00 96.19 86 MET A N 1
ATOM 667 C CA . MET A 1 86 ? -4.395 5.750 2.444 1.00 96.19 86 MET A CA 1
ATOM 668 C C . MET A 1 86 ? -4.414 5.477 3.953 1.00 96.19 86 MET A C 1
ATOM 670 O O . MET A 1 86 ? -5.457 5.107 4.500 1.00 96.19 86 MET A O 1
ATOM 674 N N . ALA A 1 87 ? -3.301 5.717 4.653 1.00 96.56 87 ALA A N 1
ATOM 675 C CA . ALA A 1 87 ? -3.240 5.635 6.108 1.00 96.56 87 ALA A CA 1
ATOM 676 C C . ALA A 1 87 ? -4.245 6.612 6.733 1.00 96.56 87 ALA A C 1
ATOM 678 O O . ALA A 1 87 ? -5.098 6.208 7.521 1.00 96.56 87 ALA A O 1
ATOM 679 N N . HIS A 1 88 ? -4.237 7.875 6.308 1.00 96.12 88 HIS A N 1
ATOM 680 C CA . HIS A 1 88 ? -5.205 8.861 6.780 1.00 96.12 88 HIS A CA 1
ATOM 681 C C . HIS A 1 88 ? -6.665 8.430 6.532 1.00 96.12 88 HIS A C 1
ATOM 683 O O . HIS A 1 88 ? -7.495 8.538 7.434 1.00 96.12 88 HIS A O 1
ATOM 689 N N . GLY A 1 89 ? -6.980 7.855 5.366 1.00 94.69 89 GLY A N 1
ATOM 690 C CA . GLY A 1 89 ? -8.315 7.318 5.075 1.00 94.69 89 GLY A CA 1
ATOM 691 C C . GLY A 1 89 ? -8.732 6.172 6.008 1.00 94.69 89 GLY A C 1
ATOM 692 O O . GLY A 1 89 ? -9.865 6.135 6.488 1.00 94.69 89 GLY A O 1
ATOM 693 N N . ASN A 1 90 ? -7.813 5.262 6.338 1.00 94.12 90 ASN A N 1
ATOM 694 C CA . ASN A 1 90 ? -8.069 4.204 7.320 1.00 94.12 90 ASN A CA 1
ATOM 695 C C . ASN A 1 90 ? -8.245 4.776 8.736 1.00 94.12 90 ASN A C 1
ATOM 697 O O . ASN A 1 90 ? -9.149 4.364 9.462 1.00 94.12 90 ASN A O 1
ATOM 701 N N . TRP A 1 91 ? -7.454 5.785 9.105 1.00 94.06 91 TRP A N 1
ATOM 702 C CA . TRP A 1 91 ? -7.573 6.493 10.382 1.00 94.06 91 TRP A CA 1
ATOM 703 C C . TRP A 1 91 ? -8.931 7.190 10.549 1.00 94.06 91 TRP A C 1
ATOM 705 O O . TRP A 1 91 ? -9.537 7.139 11.622 1.00 94.06 91 TRP A O 1
ATOM 715 N N . GLN A 1 92 ? -9.459 7.791 9.479 1.00 92.75 92 GLN A N 1
ATOM 716 C CA . GLN A 1 92 ? -10.811 8.355 9.474 1.00 92.75 92 GLN A CA 1
ATOM 717 C C . GLN A 1 92 ? -11.881 7.288 9.720 1.00 92.75 92 GLN A C 1
ATOM 719 O O . GLN A 1 92 ? -12.794 7.516 10.512 1.00 92.75 92 GLN A O 1
ATOM 724 N N . ARG A 1 93 ? -11.752 6.103 9.106 1.00 90.62 93 ARG A N 1
ATOM 725 C CA . ARG A 1 93 ? -12.682 4.981 9.330 1.00 90.62 93 ARG A CA 1
ATOM 726 C C . ARG A 1 93 ? -12.650 4.496 10.782 1.00 90.62 93 ARG A C 1
ATOM 728 O O . ARG A 1 93 ? -13.709 4.253 11.352 1.00 90.62 93 ARG A O 1
ATOM 735 N N . ILE A 1 94 ? -11.468 4.431 11.406 1.00 90.75 94 ILE A N 1
ATOM 736 C CA . ILE A 1 94 ? -11.328 4.092 12.836 1.00 90.75 94 ILE A CA 1
ATOM 737 C C . ILE A 1 94 ? -12.072 5.109 13.714 1.00 90.75 94 ILE A C 1
ATOM 739 O O . ILE A 1 94 ? -12.805 4.721 14.621 1.00 90.75 94 ILE A O 1
ATOM 743 N N . GLN A 1 95 ? -11.922 6.408 13.437 1.00 87.00 95 GLN A N 1
ATOM 744 C CA . GLN A 1 95 ? -12.617 7.461 14.188 1.00 87.00 95 GLN A CA 1
ATOM 745 C C . GLN A 1 95 ? -14.133 7.472 13.940 1.00 87.00 95 GLN A C 1
ATOM 747 O O . GLN A 1 95 ? -14.899 7.753 14.861 1.00 87.00 95 GLN A O 1
ATOM 752 N N . GLY A 1 96 ? -14.573 7.155 12.719 1.00 79.38 96 GLY A N 1
ATOM 753 C CA . GLY A 1 96 ? -15.990 7.035 12.365 1.00 79.38 96 GLY A CA 1
ATOM 754 C C . GLY A 1 96 ? -16.701 5.926 13.144 1.00 79.38 96 GLY A C 1
ATOM 755 O O . GLY A 1 96 ? -17.827 6.120 13.591 1.00 79.38 96 GLY A O 1
ATOM 756 N N . MET A 1 97 ? -16.015 4.811 13.416 1.00 70.25 97 MET A N 1
ATOM 757 C CA . MET A 1 97 ? -16.549 3.717 14.242 1.00 70.25 97 MET A CA 1
ATOM 758 C C . MET A 1 97 ? -16.805 4.131 15.699 1.00 70.25 97 MET A C 1
ATOM 760 O O . MET A 1 97 ? -17.722 3.615 16.329 1.00 70.25 97 MET A O 1
ATOM 764 N N . GLY A 1 98 ? -16.029 5.078 16.237 1.00 61.84 98 GLY A N 1
ATOM 765 C CA . GLY A 1 98 ? -16.232 5.616 17.587 1.00 61.84 98 GLY A CA 1
ATOM 766 C C . GLY A 1 98 ? -17.395 6.608 17.703 1.00 61.84 98 GLY A C 1
ATOM 767 O O . GLY A 1 98 ? -17.808 6.921 18.815 1.00 61.84 98 GLY A O 1
ATOM 768 N N . ARG A 1 99 ? -17.925 7.106 16.575 1.00 61.09 99 ARG A N 1
ATOM 769 C CA . ARG A 1 99 ? -18.999 8.114 16.532 1.00 61.09 99 ARG A CA 1
ATOM 770 C C . ARG A 1 99 ? -20.411 7.552 16.350 1.00 61.09 99 ARG A C 1
ATOM 772 O O . ARG A 1 99 ? -21.340 8.346 16.352 1.00 61.09 99 ARG A O 1
ATOM 779 N N . GLY A 1 100 ? -20.578 6.229 16.258 1.00 59.00 100 GLY A N 1
ATOM 780 C CA . GLY A 1 100 ? -21.872 5.548 16.372 1.00 59.00 100 GLY A CA 1
ATOM 781 C C . GLY A 1 100 ? -22.988 6.118 15.493 1.00 59.00 100 GLY A C 1
ATOM 782 O O . GLY A 1 100 ? -23.862 6.822 15.984 1.00 59.00 100 GLY A O 1
ATOM 783 N N . THR A 1 101 ? -23.021 5.739 14.220 1.00 48.84 101 THR A N 1
ATOM 784 C CA . THR A 1 101 ? -24.274 5.737 13.454 1.00 48.84 101 THR A CA 1
ATOM 785 C C . THR A 1 101 ? -24.540 4.305 13.021 1.00 48.84 101 THR A C 1
ATOM 787 O O . THR A 1 101 ? -23.850 3.791 12.138 1.00 48.84 101 THR A O 1
ATOM 790 N N . TRP A 1 102 ? -25.458 3.670 13.750 1.00 48.47 102 TRP A N 1
ATOM 791 C CA . TRP A 1 102 ? -26.159 2.453 13.350 1.00 48.47 102 TRP A CA 1
ATOM 792 C C . TRP A 1 102 ? -27.026 2.731 12.125 1.00 48.47 102 TRP A C 1
ATOM 794 O O . TRP A 1 102 ? -27.587 3.851 12.066 1.00 48.47 102 TRP A O 1
#

Foldseek 3Di:
DVVPDPPCVPVVVVVVVVVVVVVVVVVVVVLLQCFPPRPVVVVVCVVDPPVVSLVSLVSNLVVLCVQLVVCVVVVNPVSVVVSVVSNVVSVVVNVVVVVDDD